Protein AF-A0A5B8XS63-F1 (afdb_monomer_lite)

pLDDT: mean 82.42, std 16.5, range [39.94, 97.81]

Radius of gyration: 24.72 Å; chains: 1; bounding box: 51×64×66 Å

Sequence (156 aa):
MTERKKSASERRAQNQASASAAYKKELEKFFSGQEVSGRLANLKDELKPEEGSAEAEWLAELEGLRKADFRGFVKDATAFVRAGKKLPNDEELLVRFLDHPSESITIKTLEHIVPILERKAWKKPAPLKNRLTTLSLAAEDPKTHALIAQIEAILG

Organism: NCBI:txid2600177

Secondary structure (DSSP, 8-state):
-------HHHHHHHHHHHHHHHHHHHHHHHHTT----SHHHHHHHHTSPPTTSHHHHHHHHHHHHHHS-HHHHHHHHHHHHHTTPPPP--HHHHHHHTT-S-HHHHHHHHHHHHHHHHHS--S-HHHHHHHHHHHHHH---HHHHHHHHHHHHHH-

Structure (mmCIF, N/CA/C/O backbone):
data_AF-A0A5B8XS63-F1
#
_entry.id   AF-A0A5B8XS63-F1
#
loop_
_atom_site.group_PDB
_atom_site.id
_atom_site.type_symbol
_atom_site.label_atom_id
_atom_site.label_alt_id
_atom_site.label_comp_id
_atom_site.label_asym_id
_atom_site.label_entity_id
_atom_site.label_seq_id
_atom_site.pdbx_PDB_ins_code
_atom_site.Cartn_x
_atom_site.Cartn_y
_atom_site.Cartn_z
_atom_site.occupancy
_atom_site.B_iso_or_equiv
_atom_site.auth_seq_id
_atom_site.auth_comp_id
_atom_site.auth_asym_id
_atom_site.auth_atom_id
_atom_site.pdbx_PDB_model_num
ATOM 1 N N . MET A 1 1 ? -31.740 49.582 47.509 1.00 39.94 1 MET A N 1
ATOM 2 C CA . MET A 1 1 ? -31.059 48.432 46.875 1.00 39.94 1 MET A CA 1
ATOM 3 C C . MET A 1 1 ? -32.088 47.685 46.043 1.00 39.94 1 MET A C 1
ATOM 5 O O . MET A 1 1 ? -32.969 47.062 46.612 1.00 39.94 1 MET A O 1
ATOM 9 N N . THR A 1 2 ? -32.065 47.842 44.721 1.00 42.44 2 THR A N 1
ATOM 10 C CA . THR A 1 2 ? -33.068 47.263 43.812 1.00 42.44 2 THR A CA 1
ATOM 11 C C . THR A 1 2 ? -32.491 45.999 43.175 1.00 42.44 2 THR A C 1
ATOM 13 O O . THR A 1 2 ? -31.641 46.082 42.290 1.00 42.44 2 THR A O 1
ATOM 16 N N . GLU A 1 3 ? -32.925 44.823 43.635 1.00 51.31 3 GLU A N 1
ATOM 17 C CA . GLU A 1 3 ? -32.597 43.543 43.001 1.00 51.31 3 GLU A CA 1
ATOM 18 C C . GLU A 1 3 ? -33.287 43.451 41.632 1.00 51.31 3 GLU A C 1
ATOM 20 O O . GLU A 1 3 ? -34.505 43.293 41.525 1.00 51.31 3 GLU A O 1
ATOM 25 N N . ARG A 1 4 ? -32.506 43.552 40.551 1.00 50.94 4 ARG A N 1
ATOM 26 C CA . ARG A 1 4 ? -32.991 43.277 39.193 1.00 50.94 4 ARG A CA 1
ATOM 27 C C . ARG A 1 4 ? -33.234 41.773 39.046 1.00 50.94 4 ARG A C 1
ATOM 29 O O . ARG A 1 4 ? -32.303 41.004 38.812 1.00 50.94 4 ARG A O 1
ATOM 36 N N . LYS A 1 5 ? -34.494 41.342 39.156 1.00 58.56 5 LYS A N 1
ATOM 37 C CA . LYS A 1 5 ? -34.915 39.985 38.778 1.00 58.56 5 LYS A CA 1
ATOM 38 C C . LYS A 1 5 ? -34.700 39.797 37.272 1.00 58.56 5 LYS A C 1
ATOM 40 O O . LYS A 1 5 ? -35.460 40.334 36.473 1.00 58.56 5 LYS A O 1
ATOM 45 N N . LYS A 1 6 ? -33.676 39.019 36.896 1.00 55.97 6 LYS A N 1
ATOM 46 C CA . LYS A 1 6 ? -33.428 38.599 35.504 1.00 55.97 6 LYS A CA 1
ATOM 47 C C . LYS A 1 6 ? -34.682 37.965 34.909 1.00 55.97 6 LYS A C 1
ATOM 49 O O . LYS A 1 6 ? -35.270 37.056 35.519 1.00 55.97 6 LYS A O 1
ATOM 54 N N .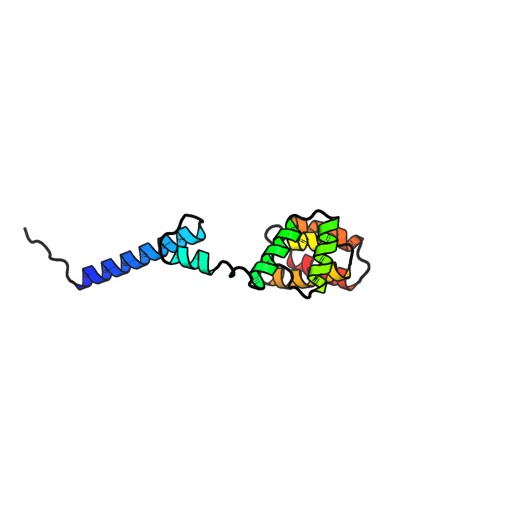 SER A 1 7 ? -35.057 38.440 33.730 1.00 62.00 7 SER A N 1
ATOM 55 C CA . SER A 1 7 ? -36.252 38.028 33.001 1.00 62.00 7 SER A CA 1
ATOM 56 C C . SER A 1 7 ? -36.149 36.571 32.523 1.00 62.00 7 SER A C 1
ATOM 58 O O . SER A 1 7 ? -35.063 35.997 32.403 1.00 62.00 7 SER A O 1
ATOM 60 N N . ALA A 1 8 ? -37.292 35.925 32.280 1.00 60.28 8 ALA A N 1
ATOM 61 C CA . ALA A 1 8 ? -37.338 34.524 31.851 1.00 60.28 8 ALA A CA 1
ATOM 62 C C . ALA A 1 8 ? -36.679 34.290 30.473 1.00 60.28 8 ALA A C 1
ATOM 64 O O . ALA A 1 8 ? -36.197 33.188 30.208 1.00 60.28 8 ALA A O 1
ATOM 65 N N . SER A 1 9 ? -36.614 35.317 29.618 1.00 55.94 9 SER A N 1
ATOM 66 C CA . SER A 1 9 ? -35.928 35.264 28.321 1.00 55.94 9 SER A CA 1
ATOM 67 C C . SER A 1 9 ? -34.405 35.237 28.476 1.00 55.94 9 SER A C 1
ATOM 69 O O . SER A 1 9 ? -33.749 34.428 27.823 1.00 55.94 9 SER A O 1
ATOM 71 N N . GLU A 1 10 ? -33.842 36.017 29.405 1.00 58.50 10 GLU A N 1
ATOM 72 C CA . GLU A 1 10 ? -32.402 36.009 29.705 1.00 58.50 10 GLU A CA 1
ATOM 73 C C . GLU A 1 10 ? -31.939 34.654 30.264 1.00 58.50 10 GLU A C 1
ATOM 75 O O . GLU A 1 10 ? -30.858 34.178 29.922 1.00 58.50 10 GLU A O 1
ATOM 80 N N . ARG A 1 11 ? -32.779 33.973 31.059 1.00 58.22 11 ARG A N 1
ATOM 81 C CA . ARG A 1 11 ? -32.476 32.619 31.566 1.00 58.22 11 ARG A CA 1
ATOM 82 C C . ARG A 1 11 ? -32.510 31.555 30.464 1.00 58.22 11 ARG A C 1
ATOM 84 O O . ARG A 1 11 ? -31.702 30.632 30.490 1.00 58.22 11 ARG A O 1
ATOM 91 N N . ARG A 1 12 ? -33.413 31.679 29.482 1.00 56.50 12 ARG A N 1
ATOM 92 C CA . ARG A 1 12 ? -33.487 30.760 28.328 1.00 56.50 12 ARG A CA 1
ATOM 93 C C . ARG A 1 12 ? -32.301 30.933 27.379 1.00 56.50 12 ARG A C 1
ATOM 95 O O . ARG A 1 12 ? -31.708 29.933 26.986 1.00 56.50 12 ARG A O 1
ATOM 102 N N . ALA A 1 13 ? -31.916 32.174 27.079 1.00 54.59 13 ALA A N 1
ATOM 103 C CA . ALA A 1 13 ? -30.746 32.467 26.252 1.00 54.59 13 ALA A CA 1
ATOM 104 C C . ALA A 1 13 ? -29.441 31.979 26.911 1.00 54.59 13 ALA A C 1
ATOM 106 O O . ALA A 1 13 ? -28.601 31.369 26.252 1.00 54.59 13 ALA A O 1
ATOM 107 N N . GLN A 1 14 ? -29.302 32.162 28.231 1.00 55.66 14 GLN A N 1
ATOM 108 C CA . GLN A 1 14 ? -28.136 31.687 28.981 1.00 55.66 14 GLN A CA 1
ATOM 109 C C . GLN A 1 14 ? -28.049 30.148 29.028 1.00 55.66 14 GLN A C 1
ATOM 111 O O . GLN A 1 14 ? -26.956 29.601 28.894 1.00 55.66 14 GLN A O 1
ATOM 116 N N . ASN A 1 15 ? -29.183 29.447 29.147 1.00 53.09 15 ASN A N 1
ATOM 117 C CA . ASN A 1 15 ? -29.225 27.979 29.122 1.00 53.09 15 ASN A CA 1
ATOM 118 C C . ASN A 1 15 ? -28.966 27.381 27.727 1.00 53.09 15 ASN A C 1
ATOM 120 O O . ASN A 1 15 ? -28.374 26.310 27.625 1.00 53.09 15 ASN A O 1
ATOM 124 N N . GLN A 1 16 ? -29.370 28.055 26.645 1.00 54.03 16 GLN A N 1
ATOM 125 C CA . GLN A 1 16 ? -29.032 27.612 25.285 1.00 54.03 16 GLN A CA 1
ATOM 126 C C . GLN A 1 16 ? -27.545 27.813 24.966 1.00 54.03 16 GLN A C 1
ATOM 128 O O . GLN A 1 16 ? -26.927 26.940 24.358 1.00 54.03 16 GLN A O 1
ATOM 133 N N . ALA A 1 17 ? -26.955 28.926 25.412 1.00 52.62 17 ALA A N 1
ATOM 134 C CA . ALA A 1 17 ? -25.532 29.202 25.222 1.00 52.62 17 ALA A CA 1
ATOM 135 C C . ALA A 1 17 ? -24.624 28.264 26.043 1.00 52.62 17 ALA A C 1
ATOM 137 O O . ALA A 1 17 ? -23.542 27.897 25.588 1.00 52.62 17 ALA A O 1
ATOM 138 N N . SER A 1 18 ? -25.051 27.840 27.238 1.00 56.69 18 SER A N 1
ATOM 139 C CA . SER A 1 18 ? -24.297 26.871 28.044 1.00 56.69 18 SER A CA 1
ATOM 140 C C . SER A 1 18 ? -24.397 25.444 27.494 1.00 56.69 18 SER A C 1
ATOM 142 O O . SER A 1 18 ? -23.393 24.733 27.484 1.00 56.69 18 SER A O 1
ATOM 144 N N . ALA A 1 19 ? -25.562 25.044 26.970 1.00 58.06 19 ALA A N 1
ATOM 145 C CA . ALA A 1 19 ? -25.754 23.739 26.336 1.00 58.06 19 ALA A CA 1
ATOM 146 C C . ALA A 1 19 ? -24.918 23.580 25.051 1.00 58.06 19 ALA A C 1
ATOM 148 O O . ALA A 1 19 ? -24.315 22.529 24.833 1.00 58.06 19 ALA A O 1
ATOM 149 N N . SER A 1 20 ? -24.813 24.629 24.227 1.00 61.34 20 SER A N 1
ATOM 150 C CA . SER A 1 20 ? -23.988 24.604 23.011 1.00 61.34 20 SER A CA 1
ATOM 151 C C . SER A 1 20 ? -22.486 24.618 23.313 1.00 61.34 20 SER A C 1
ATOM 153 O O . SER A 1 20 ? -21.718 23.913 22.658 1.00 61.34 20 SER A O 1
ATOM 155 N N . ALA A 1 21 ? -22.055 25.357 24.340 1.00 68.75 21 ALA A N 1
ATOM 156 C CA . ALA A 1 21 ? -20.664 25.360 24.787 1.00 68.75 21 ALA A CA 1
ATOM 157 C C . ALA A 1 21 ? -20.241 24.015 25.403 1.00 68.75 21 ALA A C 1
ATOM 159 O O . ALA A 1 21 ? -19.115 23.569 25.179 1.00 68.75 21 ALA A O 1
ATOM 160 N N . ALA A 1 22 ? -21.135 23.358 26.151 1.00 70.50 22 ALA A N 1
ATOM 161 C CA . ALA A 1 22 ? -20.901 22.018 26.684 1.00 70.50 22 ALA A CA 1
ATOM 162 C C . ALA A 1 22 ? -20.733 20.995 25.551 1.00 70.50 22 ALA A C 1
ATOM 164 O O . ALA A 1 22 ? -19.743 20.269 25.535 1.00 70.50 22 ALA A O 1
ATOM 165 N N . TYR A 1 23 ? -21.621 21.029 24.554 1.00 65.56 23 TYR A N 1
ATOM 166 C CA . TYR A 1 23 ? -21.550 20.146 23.390 1.00 65.56 23 TYR A CA 1
ATOM 167 C C . TYR A 1 23 ? -20.286 20.370 22.546 1.00 65.56 23 TYR A C 1
ATOM 169 O O . TYR A 1 23 ? -19.618 19.416 22.155 1.00 65.56 23 TYR A O 1
ATOM 177 N N . LYS A 1 24 ? -19.890 21.631 22.320 1.00 75.25 24 LYS A N 1
ATOM 178 C CA . LYS A 1 24 ? -18.649 21.947 21.597 1.00 75.25 24 LYS A CA 1
ATOM 179 C C . LYS A 1 24 ? -17.411 21.413 22.324 1.00 75.25 24 LYS A C 1
ATOM 181 O O . LYS A 1 24 ? -16.538 20.831 21.688 1.00 75.25 24 LYS A O 1
ATOM 186 N N . LYS A 1 25 ? -17.355 21.556 23.652 1.00 75.50 25 LYS A N 1
ATOM 187 C CA . LYS A 1 25 ? -16.271 20.983 24.464 1.00 75.50 25 LYS A CA 1
ATOM 188 C C . LYS A 1 25 ? -16.276 19.455 24.445 1.00 75.50 25 LYS A C 1
ATOM 190 O O . LYS A 1 25 ? -15.211 18.853 24.484 1.00 75.50 25 LYS A O 1
ATOM 195 N N . GLU A 1 26 ? -17.446 18.825 24.398 1.00 69.69 26 GLU A N 1
ATOM 196 C CA . GLU A 1 26 ? -17.580 17.367 24.294 1.00 69.69 26 GLU A CA 1
ATOM 197 C C . GLU A 1 26 ? -17.060 16.852 22.940 1.00 69.69 26 GLU A C 1
ATOM 199 O O . GLU A 1 26 ? -16.321 15.870 22.902 1.00 69.69 26 GLU A O 1
ATOM 204 N N . LEU A 1 27 ? -17.329 17.576 21.845 1.00 71.50 27 LEU A N 1
ATOM 205 C CA . LEU A 1 27 ? -16.756 17.299 20.523 1.00 71.50 27 LEU A CA 1
ATOM 206 C C . LEU A 1 27 ? -15.237 17.500 20.491 1.00 71.50 27 LEU A C 1
ATOM 208 O O . LEU A 1 27 ? -14.516 16.638 19.996 1.00 71.50 27 LEU A O 1
ATOM 212 N N . GLU A 1 28 ? -14.730 18.605 21.044 1.00 74.31 28 GLU A N 1
ATOM 213 C CA . GLU A 1 28 ? -13.283 18.849 21.127 1.00 74.31 28 GLU A CA 1
ATOM 214 C C . GLU A 1 28 ? -12.576 17.739 21.922 1.00 74.31 28 GLU A C 1
ATOM 216 O O . GLU A 1 28 ? -11.524 17.255 21.502 1.00 74.31 28 GLU A O 1
ATOM 221 N N . LYS A 1 29 ? -13.179 17.256 23.016 1.00 73.75 29 LYS A N 1
ATOM 222 C CA . LYS A 1 29 ? -12.678 16.099 23.781 1.00 73.75 29 LYS A CA 1
ATOM 223 C C . LYS A 1 29 ? -12.707 14.801 22.974 1.00 73.75 29 LYS A C 1
ATOM 225 O O . LYS A 1 29 ? -11.737 14.048 23.000 1.00 73.75 29 LYS A O 1
ATOM 230 N N . PHE A 1 30 ? -13.777 14.569 22.216 1.00 71.19 30 PHE A N 1
ATOM 231 C CA . PHE A 1 30 ? -13.913 13.395 21.354 1.00 71.19 30 PHE A CA 1
ATOM 232 C C . PHE A 1 30 ? -12.834 13.328 20.270 1.00 71.19 30 PHE A C 1
ATOM 234 O O . PHE A 1 30 ? -12.201 12.284 20.105 1.00 71.19 30 PHE A O 1
ATOM 241 N N . PHE A 1 31 ? -12.558 14.439 19.584 1.00 74.19 31 PHE A N 1
ATOM 242 C CA . PHE A 1 31 ? -11.533 14.488 18.534 1.00 74.19 31 PHE A CA 1
ATOM 243 C C . PHE A 1 31 ? -10.094 14.565 19.065 1.00 74.19 31 PHE A C 1
ATOM 245 O O . PHE A 1 31 ? -9.168 14.183 18.354 1.00 74.19 31 PHE A O 1
ATOM 252 N N . SER A 1 32 ? -9.889 15.016 20.306 1.00 71.50 32 SER A N 1
ATOM 253 C CA . SER A 1 32 ? -8.569 15.058 20.959 1.00 71.50 32 SER A CA 1
ATOM 254 C C . SER A 1 32 ? -8.185 13.760 21.679 1.00 71.50 32 SER A C 1
ATOM 256 O O . SER A 1 32 ? -7.089 13.669 22.229 1.00 71.50 32 SER A O 1
ATOM 258 N N . GLY A 1 33 ? -9.056 12.745 21.672 1.00 59.06 33 GLY A N 1
ATOM 259 C CA . GLY A 1 33 ? -8.777 11.442 22.280 1.00 59.06 33 GLY A CA 1
ATOM 260 C C . GLY A 1 33 ? -8.921 11.404 23.805 1.00 59.06 33 GLY A C 1
ATOM 261 O O . GLY A 1 33 ? -8.550 10.403 24.413 1.00 59.06 33 GLY A O 1
ATOM 262 N N . GLN A 1 34 ? -9.471 12.454 24.424 1.00 65.50 34 GLN A N 1
ATOM 263 C CA . GLN A 1 34 ? -9.805 12.451 25.849 1.00 65.50 34 GLN A CA 1
ATOM 264 C C . GLN A 1 34 ? -11.066 11.618 26.123 1.00 65.50 34 GLN A C 1
ATOM 266 O O . GLN A 1 34 ? -11.895 11.396 25.239 1.00 65.50 34 GLN A O 1
ATOM 271 N N . GLU A 1 35 ? -11.208 11.141 27.361 1.00 57.81 35 GLU A N 1
ATOM 272 C CA . GLU A 1 35 ? -12.371 10.373 27.803 1.00 57.81 35 GLU A CA 1
ATOM 273 C C . GLU A 1 35 ? -13.637 11.241 27.714 1.00 57.81 35 GLU A C 1
ATOM 275 O O . GLU A 1 35 ? -13.717 12.333 28.289 1.00 57.81 35 GLU A O 1
ATOM 280 N N . VAL A 1 36 ? -14.607 10.780 26.924 1.00 60.44 36 VAL A N 1
ATOM 281 C CA . VAL A 1 36 ? -15.860 11.491 26.655 1.00 60.44 36 VAL A CA 1
ATOM 282 C C . VAL A 1 36 ? -16.956 10.774 27.420 1.00 60.44 36 VAL A C 1
ATOM 284 O O . VAL A 1 36 ? -17.112 9.569 27.261 1.00 60.44 36 VAL A O 1
ATOM 287 N N . SER A 1 37 ? -17.699 11.491 28.259 1.00 56.59 37 SER A N 1
ATOM 288 C CA . SER A 1 37 ? -18.841 10.946 28.991 1.00 56.59 37 SER A CA 1
ATOM 289 C C . SER A 1 37 ? -20.149 11.326 28.299 1.00 56.59 37 SER A C 1
ATOM 291 O O . SER A 1 37 ? -20.277 12.431 27.783 1.00 56.59 37 SER A O 1
ATOM 293 N N . GLY A 1 38 ? -21.136 10.427 28.305 1.00 62.88 38 GLY A N 1
ATOM 294 C CA . GLY A 1 38 ? -22.472 10.698 27.762 1.00 62.88 38 GLY A CA 1
ATOM 295 C C . GLY A 1 38 ? -22.691 10.168 26.341 1.00 62.88 38 GLY A C 1
ATOM 296 O O . GLY A 1 38 ? -22.188 9.108 25.977 1.00 62.88 38 GLY A O 1
ATOM 297 N N . ARG A 1 39 ? -23.490 10.884 25.536 1.00 55.75 39 ARG A N 1
ATOM 298 C CA . ARG A 1 39 ? -23.956 10.416 24.212 1.00 55.75 39 ARG A CA 1
ATOM 299 C C . ARG A 1 39 ? -22.816 10.132 23.229 1.00 55.75 39 ARG A C 1
ATOM 301 O O . ARG A 1 39 ? -22.950 9.227 22.413 1.00 55.75 39 ARG A O 1
ATOM 308 N N . LEU A 1 40 ? -21.708 10.871 23.305 1.00 59.38 40 LEU A N 1
ATOM 309 C CA . LEU A 1 40 ? -20.549 10.643 22.437 1.00 59.38 40 LEU A CA 1
ATOM 310 C C . LEU A 1 40 ? -19.720 9.406 22.812 1.00 59.38 40 LEU A C 1
ATOM 312 O O . LEU A 1 40 ? -19.045 8.861 21.943 1.00 59.38 40 LEU A O 1
ATOM 316 N N . ALA A 1 41 ? -19.790 8.937 24.062 1.00 62.62 41 ALA A N 1
ATOM 317 C CA . ALA A 1 41 ? -19.178 7.668 24.459 1.00 62.62 41 ALA A CA 1
ATOM 318 C C . ALA A 1 41 ? -19.901 6.498 23.774 1.00 62.62 41 ALA A C 1
ATOM 320 O O . ALA A 1 41 ? -19.264 5.674 23.126 1.00 62.62 41 ALA A O 1
ATOM 321 N N . ASN A 1 42 ? -21.239 6.524 23.810 1.00 58.75 42 ASN A N 1
ATOM 322 C CA . ASN A 1 42 ? -22.089 5.522 23.163 1.00 58.75 42 ASN A CA 1
ATOM 323 C C . ASN A 1 42 ? -21.899 5.502 21.640 1.00 58.75 42 ASN A C 1
ATOM 325 O O . ASN A 1 42 ? -21.794 4.431 21.062 1.00 58.75 42 ASN A O 1
ATOM 329 N N . LEU A 1 43 ? -21.752 6.668 20.999 1.00 59.28 43 LEU A N 1
ATOM 330 C CA . LEU A 1 43 ? -21.417 6.752 19.569 1.00 59.28 43 LEU A CA 1
ATOM 331 C C . LEU A 1 43 ? -20.077 6.086 19.239 1.00 59.28 43 LEU A C 1
ATOM 333 O O . LEU A 1 43 ? -19.914 5.540 18.156 1.00 59.28 43 LEU A O 1
ATOM 337 N N . LYS A 1 44 ? -19.102 6.139 20.151 1.00 59.28 44 LYS A N 1
ATOM 338 C CA . LYS A 1 44 ? -17.785 5.513 19.971 1.00 59.28 44 LYS A CA 1
ATOM 339 C C . LYS A 1 44 ? -17.867 3.988 20.015 1.00 59.28 44 LYS A C 1
ATOM 341 O O . LYS A 1 44 ? -17.089 3.328 19.332 1.00 59.28 44 LYS A O 1
ATOM 346 N N . ASP A 1 45 ? -18.788 3.457 20.811 1.00 56.53 45 ASP A N 1
ATOM 347 C CA . ASP A 1 45 ? -19.075 2.026 20.864 1.00 56.53 45 ASP A CA 1
ATOM 348 C C . ASP A 1 45 ? -19.983 1.577 19.707 1.00 56.53 45 ASP A C 1
ATOM 350 O O . ASP A 1 45 ? -19.733 0.517 19.150 1.00 56.53 45 ASP A O 1
ATOM 354 N N . GLU A 1 46 ? -20.926 2.407 19.249 1.00 54.75 46 GLU A N 1
ATOM 355 C CA . GLU A 1 46 ? -21.734 2.167 18.035 1.00 54.75 46 GLU A CA 1
ATOM 356 C C . GLU A 1 46 ? -20.932 2.301 16.724 1.00 54.75 46 GLU A C 1
ATOM 358 O O . GLU A 1 46 ? -21.305 1.731 15.703 1.00 54.75 46 GLU A O 1
ATOM 363 N N . LEU A 1 47 ? -19.827 3.056 16.729 1.00 55.53 47 LEU A N 1
ATOM 364 C CA . LEU A 1 47 ? -18.904 3.184 15.593 1.00 55.53 47 LEU A CA 1
ATOM 365 C C . LEU A 1 47 ? -17.936 2.002 15.469 1.00 55.53 47 LEU A C 1
ATOM 367 O O . LEU A 1 47 ? -17.247 1.893 14.452 1.00 55.53 47 LEU A O 1
ATOM 371 N N . LYS A 1 48 ? -17.834 1.139 16.487 1.00 57.66 48 LYS A N 1
ATOM 372 C CA . LYS A 1 48 ? -17.122 -0.128 16.328 1.00 57.66 48 LYS A CA 1
ATOM 373 C C . LYS A 1 48 ? -18.038 -1.052 15.526 1.00 57.66 48 LYS A C 1
ATOM 375 O O . LYS A 1 48 ? -19.190 -1.221 15.919 1.00 57.66 48 LYS A O 1
ATOM 380 N N . PRO A 1 49 ? -17.564 -1.636 14.415 1.00 58.75 49 PRO A N 1
ATOM 381 C CA . PRO A 1 49 ? -18.384 -2.567 13.659 1.00 58.75 49 PRO A CA 1
ATOM 382 C C . PRO A 1 49 ? -18.812 -3.714 14.574 1.00 58.75 49 PRO A C 1
ATOM 384 O O . PRO A 1 49 ? -17.997 -4.220 15.350 1.00 58.75 49 PRO A O 1
ATOM 387 N N . GLU A 1 50 ? -20.090 -4.096 14.499 1.00 65.50 50 GLU A N 1
ATOM 388 C CA . GLU A 1 50 ? -20.629 -5.193 15.301 1.00 65.50 50 GLU A CA 1
ATOM 389 C C . GLU A 1 50 ? -19.769 -6.449 15.118 1.00 65.50 50 GLU A C 1
ATOM 391 O O . GLU A 1 50 ? -19.320 -6.767 14.007 1.00 65.50 50 GLU A O 1
ATOM 396 N N . GLU A 1 51 ? -19.505 -7.144 16.223 1.00 56.75 51 GLU A N 1
ATOM 397 C CA . GLU A 1 51 ? -18.677 -8.346 16.248 1.00 56.75 51 GLU A CA 1
ATOM 398 C C . GLU A 1 51 ? -19.318 -9.419 15.345 1.00 56.75 51 GLU A C 1
ATOM 400 O O . GLU A 1 51 ? -20.477 -9.786 15.530 1.00 56.75 51 GLU A O 1
ATOM 405 N N . GLY A 1 52 ? -18.590 -9.877 14.319 1.00 59.75 52 GLY A N 1
ATOM 406 C CA . GLY A 1 52 ? -19.112 -10.797 13.294 1.00 59.75 52 GLY A CA 1
ATOM 407 C 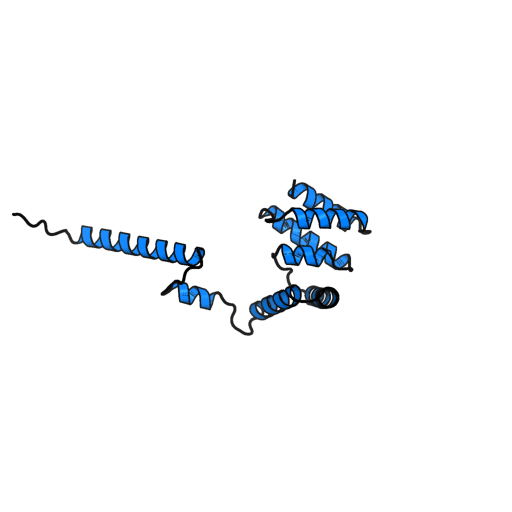C . GLY A 1 52 ? -19.713 -10.130 12.047 1.00 59.75 52 GLY A C 1
ATOM 408 O O . GLY A 1 52 ? -20.202 -10.822 11.156 1.00 59.75 52 GLY A O 1
ATOM 409 N N . SER A 1 53 ? -19.667 -8.800 11.938 1.00 78.06 53 SER A N 1
ATOM 410 C CA . SER A 1 53 ? -19.962 -8.111 10.678 1.00 78.06 53 SER A CA 1
ATOM 411 C C . SER A 1 53 ? -18.829 -8.289 9.656 1.00 78.06 53 SER A C 1
ATOM 413 O O . SER A 1 53 ? -17.654 -8.403 10.010 1.00 78.06 53 SER A O 1
ATOM 415 N N . ALA A 1 54 ? -19.165 -8.226 8.363 1.00 79.38 54 ALA A N 1
ATOM 416 C CA . ALA A 1 54 ? -18.179 -8.294 7.278 1.00 79.38 54 ALA A CA 1
ATOM 417 C C . ALA A 1 54 ? -17.100 -7.193 7.377 1.00 79.38 54 ALA A C 1
ATOM 419 O O . ALA A 1 54 ? -15.974 -7.371 6.912 1.00 79.38 54 ALA A O 1
ATOM 420 N N . GLU A 1 55 ? -17.430 -6.054 7.993 1.00 81.94 55 GLU A N 1
ATOM 421 C CA . GLU A 1 55 ? -16.483 -4.968 8.247 1.00 81.94 55 GLU A CA 1
ATOM 422 C C . GLU A 1 55 ? -15.515 -5.302 9.391 1.00 81.94 55 GLU A C 1
ATOM 424 O O . GLU A 1 55 ? -14.314 -5.065 9.256 1.00 81.94 55 GLU A O 1
ATOM 429 N N . ALA A 1 56 ? -15.996 -5.916 10.478 1.00 82.00 56 ALA A N 1
ATOM 430 C CA . ALA A 1 56 ? -15.139 -6.387 11.565 1.00 82.00 56 ALA A CA 1
ATOM 431 C C . ALA A 1 56 ? -14.158 -7.473 11.086 1.00 82.00 56 ALA A C 1
ATOM 433 O O . ALA A 1 56 ? -12.970 -7.418 11.410 1.00 82.00 56 ALA A O 1
ATOM 434 N N . GLU A 1 57 ? -14.621 -8.410 10.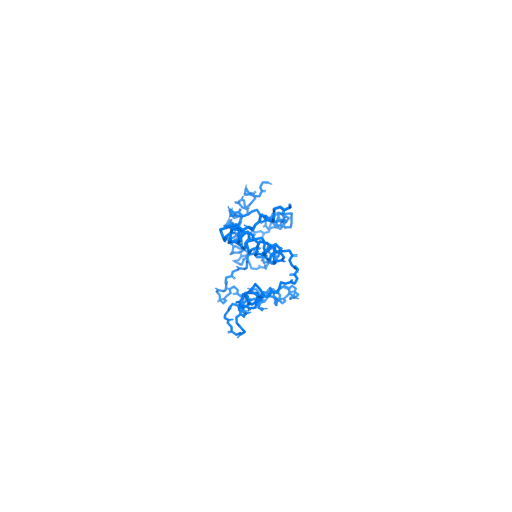253 1.00 84.88 57 GLU A N 1
ATOM 435 C CA . GLU A 1 57 ? -13.764 -9.430 9.633 1.00 84.88 57 GLU A CA 1
ATOM 436 C C . GLU A 1 57 ? -12.710 -8.808 8.707 1.00 84.88 57 GLU A C 1
ATOM 438 O O . GLU A 1 57 ? -11.532 -9.164 8.765 1.00 84.88 57 GLU A O 1
ATOM 443 N N . TRP A 1 58 ? -13.106 -7.831 7.885 1.00 88.81 58 TRP A N 1
ATOM 444 C CA . TRP A 1 58 ? -12.177 -7.105 7.019 1.00 88.81 58 TRP A CA 1
ATOM 445 C C . TRP A 1 58 ? -11.100 -6.374 7.830 1.00 88.81 58 TRP A C 1
ATOM 447 O O . TRP A 1 58 ? -9.917 -6.479 7.508 1.00 88.81 58 TRP A O 1
ATOM 457 N N . LEU A 1 59 ? -11.474 -5.690 8.916 1.00 87.69 59 LEU A N 1
ATOM 458 C CA . LEU A 1 59 ? -10.515 -5.022 9.801 1.00 87.69 59 LEU A CA 1
ATOM 459 C C . LEU A 1 59 ? -9.568 -6.009 10.494 1.00 87.69 59 LEU A C 1
ATOM 461 O O . LEU A 1 59 ? -8.372 -5.727 10.594 1.00 87.69 59 LEU A O 1
ATOM 465 N N . ALA A 1 60 ? -10.077 -7.157 10.946 1.00 88.44 60 ALA A N 1
ATOM 466 C CA . ALA A 1 60 ? -9.261 -8.198 11.564 1.00 88.44 60 ALA A CA 1
ATOM 467 C C . ALA A 1 60 ? -8.222 -8.763 10.581 1.00 88.44 60 ALA A C 1
ATOM 469 O O . ALA A 1 60 ? -7.059 -8.947 10.942 1.00 88.44 60 ALA A O 1
ATOM 470 N N . GLU A 1 61 ? -8.603 -8.967 9.320 1.00 88.81 61 GLU A N 1
ATOM 471 C CA . GLU A 1 61 ? -7.675 -9.404 8.276 1.00 88.81 61 GLU A CA 1
ATOM 472 C C . GLU A 1 61 ? -6.626 -8.353 7.930 1.00 88.81 61 GLU A C 1
ATOM 474 O O . GLU A 1 61 ? -5.452 -8.692 7.777 1.00 88.81 61 GLU A O 1
ATOM 479 N N . LEU A 1 62 ? -7.008 -7.074 7.850 1.00 92.75 62 LEU A N 1
ATOM 480 C CA . LEU A 1 62 ? -6.037 -5.996 7.660 1.00 92.75 62 LEU A CA 1
ATOM 481 C C . LEU A 1 62 ? -5.017 -5.953 8.797 1.00 92.75 62 LEU A C 1
ATOM 483 O O . LEU A 1 62 ? -3.828 -5.744 8.560 1.00 92.75 62 LEU A O 1
ATOM 487 N N . GLU A 1 63 ? -5.466 -6.170 10.030 1.00 91.81 63 GLU A N 1
ATOM 488 C CA . GLU A 1 63 ? -4.579 -6.236 11.184 1.00 91.81 63 GLU A CA 1
ATOM 489 C C . GLU A 1 63 ? -3.655 -7.462 11.136 1.00 91.81 63 GLU A C 1
ATOM 491 O O . GLU A 1 63 ? -2.474 -7.363 11.482 1.00 91.81 63 GLU A O 1
ATOM 496 N N . GLY A 1 64 ? -4.157 -8.594 10.634 1.00 91.44 64 GLY A N 1
ATOM 497 C CA . GLY A 1 64 ? -3.347 -9.766 10.307 1.00 91.44 64 GLY A CA 1
ATOM 498 C C . GLY A 1 64 ? -2.252 -9.441 9.289 1.00 91.44 64 GLY A C 1
ATOM 499 O O . GLY A 1 64 ? -1.076 -9.699 9.546 1.00 91.44 64 GLY A O 1
ATOM 500 N N . LEU A 1 65 ? -2.609 -8.776 8.185 1.00 93.56 65 LEU A N 1
ATOM 501 C CA . LEU A 1 65 ? -1.660 -8.351 7.149 1.00 93.56 65 LEU A CA 1
ATOM 502 C C . LEU A 1 65 ? -0.578 -7.410 7.695 1.00 93.56 65 LEU A C 1
ATOM 504 O O . LEU A 1 65 ? 0.586 -7.521 7.308 1.00 93.56 65 LEU A O 1
ATOM 508 N N . ARG A 1 66 ? -0.921 -6.500 8.615 1.00 92.62 66 ARG A N 1
ATOM 509 C CA . ARG A 1 66 ? 0.070 -5.610 9.245 1.00 92.62 66 ARG A CA 1
ATOM 510 C C . ARG A 1 66 ? 1.114 -6.385 10.047 1.00 92.62 66 ARG A C 1
ATOM 512 O O . ARG A 1 66 ? 2.301 -6.062 9.974 1.00 92.62 66 ARG A O 1
ATOM 519 N N . LYS A 1 67 ? 0.677 -7.392 10.804 1.00 93.38 67 LYS A N 1
ATOM 520 C CA . LYS A 1 67 ? 1.522 -8.164 11.729 1.00 93.38 67 LYS A CA 1
ATOM 521 C C . LYS A 1 67 ? 2.275 -9.314 11.072 1.00 93.38 67 LYS A C 1
ATOM 523 O O . LYS A 1 67 ? 3.248 -9.789 11.654 1.00 93.38 67 LYS A O 1
ATOM 528 N N . ALA A 1 68 ? 1.830 -9.769 9.904 1.00 93.19 68 ALA A N 1
ATOM 529 C CA . ALA A 1 68 ? 2.464 -10.864 9.186 1.00 93.19 68 ALA A CA 1
ATOM 530 C C . ALA A 1 68 ? 3.945 -10.564 8.896 1.00 93.19 68 ALA A C 1
ATOM 532 O O . ALA A 1 68 ? 4.349 -9.407 8.769 1.00 93.19 68 ALA A O 1
ATOM 533 N N . ASP A 1 69 ? 4.768 -11.601 8.758 1.00 94.31 69 ASP A N 1
ATOM 534 C CA . ASP A 1 69 ? 6.106 -11.484 8.179 1.00 94.31 69 ASP A CA 1
ATOM 535 C C . ASP A 1 69 ? 6.007 -11.337 6.646 1.00 94.31 69 ASP A C 1
ATOM 537 O O . ASP A 1 69 ? 4.914 -11.297 6.085 1.00 94.31 69 ASP A O 1
ATOM 541 N N . PHE A 1 70 ? 7.124 -11.210 5.924 1.00 91.62 70 PHE A N 1
ATOM 542 C CA . PHE A 1 70 ? 7.058 -11.012 4.468 1.00 91.62 70 PHE A CA 1
ATOM 543 C C . PHE A 1 70 ? 6.375 -12.184 3.743 1.00 91.62 70 PHE A C 1
ATOM 545 O O . PHE A 1 70 ? 5.511 -11.968 2.895 1.00 91.62 70 PHE A O 1
ATOM 552 N N . ARG A 1 71 ? 6.722 -13.430 4.093 1.00 93.25 71 ARG A N 1
ATOM 553 C CA . ARG A 1 71 ? 6.146 -14.620 3.446 1.00 93.25 71 ARG A CA 1
ATOM 554 C C . ARG A 1 71 ? 4.661 -14.775 3.765 1.00 93.25 71 ARG A C 1
ATOM 556 O O . ARG A 1 71 ? 3.884 -15.051 2.851 1.00 93.25 71 ARG A O 1
ATOM 563 N N . GLY A 1 72 ? 4.276 -14.578 5.025 1.00 94.44 72 GLY A N 1
ATOM 564 C CA . GLY A 1 72 ? 2.881 -14.559 5.452 1.00 94.44 72 GLY A CA 1
ATOM 565 C C . GLY A 1 72 ? 2.106 -13.456 4.745 1.00 94.44 72 GLY A C 1
ATOM 566 O O . GLY A 1 72 ? 1.078 -13.731 4.137 1.00 94.44 72 GLY A O 1
ATOM 567 N N . PHE A 1 73 ? 2.668 -12.246 4.686 1.00 95.88 73 PHE A N 1
ATOM 568 C CA . PHE A 1 73 ? 2.052 -11.119 3.995 1.00 95.88 73 PHE A CA 1
ATOM 569 C C . PHE A 1 73 ? 1.779 -11.426 2.524 1.00 95.88 73 PHE A C 1
ATOM 571 O O . PHE A 1 73 ? 0.666 -11.208 2.074 1.00 95.88 73 PHE A O 1
ATOM 578 N N . VAL A 1 74 ? 2.743 -11.966 1.772 1.00 95.69 74 VAL A N 1
ATOM 579 C CA . VAL A 1 74 ? 2.538 -12.316 0.352 1.00 95.69 74 VAL A CA 1
ATOM 580 C C . VAL A 1 74 ? 1.385 -13.310 0.182 1.00 95.69 74 VAL A C 1
ATOM 582 O O . VAL A 1 74 ? 0.511 -13.123 -0.669 1.00 95.69 74 VAL A O 1
ATOM 585 N N . LYS A 1 75 ? 1.355 -14.361 1.009 1.00 95.81 75 LYS A N 1
ATOM 586 C CA . LYS A 1 75 ? 0.299 -15.379 0.972 1.00 95.81 75 LYS A CA 1
ATOM 587 C C . LYS A 1 75 ? -1.069 -14.770 1.287 1.00 95.81 75 LYS A C 1
ATOM 589 O O . LYS A 1 75 ? -2.022 -14.973 0.531 1.00 95.81 75 LYS A O 1
ATOM 594 N N . ASP A 1 76 ? -1.150 -14.017 2.373 1.00 94.81 76 ASP A N 1
ATOM 595 C CA . ASP A 1 76 ? -2.401 -13.473 2.886 1.00 94.81 76 ASP A CA 1
ATOM 596 C C . ASP A 1 76 ? -2.905 -12.326 2.000 1.00 94.81 76 ASP A C 1
ATOM 598 O O . ASP A 1 76 ? -4.091 -12.268 1.691 1.00 94.81 76 ASP A O 1
ATOM 602 N N . ALA A 1 77 ? -2.015 -11.477 1.479 1.00 95.19 77 ALA A N 1
ATOM 603 C CA . ALA A 1 77 ? -2.333 -10.424 0.513 1.00 95.19 77 ALA A CA 1
ATOM 604 C C . ALA A 1 77 ? -2.872 -11.011 -0.798 1.00 95.19 77 ALA A C 1
ATOM 606 O O . ALA A 1 77 ? -3.856 -10.512 -1.349 1.00 95.19 77 ALA A O 1
ATOM 607 N N . THR A 1 78 ? -2.276 -12.107 -1.279 1.00 95.38 78 THR A N 1
ATOM 608 C CA . THR A 1 78 ? -2.785 -12.832 -2.450 1.00 95.38 78 THR A CA 1
ATOM 609 C C . THR A 1 78 ? -4.196 -13.36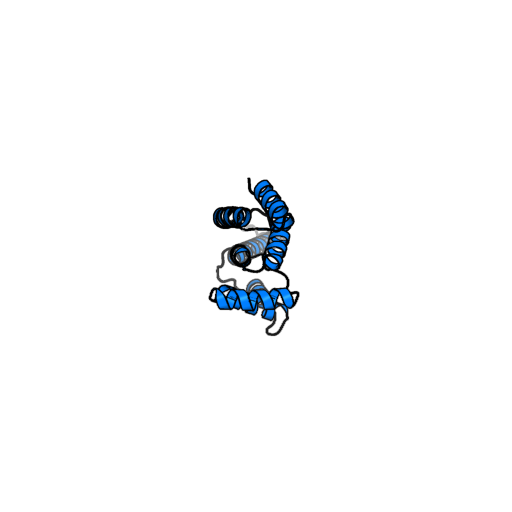1 -2.194 1.00 95.38 78 THR A C 1
ATOM 611 O O . THR A 1 78 ? -5.080 -13.181 -3.034 1.00 95.38 78 THR A O 1
ATOM 614 N N . ALA A 1 79 ? -4.431 -13.992 -1.039 1.00 94.12 79 ALA A N 1
ATOM 615 C CA . ALA A 1 79 ? -5.751 -14.499 -0.668 1.00 94.12 79 ALA A CA 1
ATOM 616 C C . ALA A 1 79 ? -6.783 -13.366 -0.539 1.00 94.12 79 ALA A C 1
ATOM 618 O O . ALA A 1 79 ? -7.880 -13.471 -1.085 1.00 94.12 79 ALA A O 1
ATOM 619 N N . PHE A 1 80 ? -6.399 -12.261 0.098 1.00 93.38 80 PHE A N 1
ATOM 620 C CA . PHE A 1 80 ? -7.220 -11.072 0.300 1.00 93.38 80 PHE A CA 1
ATOM 621 C C . PHE A 1 80 ? -7.679 -10.460 -1.031 1.00 93.38 80 PHE A C 1
ATOM 623 O O . PHE A 1 80 ? -8.874 -10.259 -1.256 1.00 93.38 80 PHE A O 1
ATOM 630 N N . VAL A 1 81 ? -6.746 -10.235 -1.962 1.00 93.38 81 VAL A N 1
ATOM 631 C CA . VAL A 1 81 ? -7.055 -9.682 -3.292 1.00 93.38 81 VAL A CA 1
ATOM 632 C C . VAL A 1 81 ? -7.866 -10.673 -4.132 1.00 93.38 81 VAL A C 1
ATOM 634 O O . VAL A 1 81 ? -8.773 -10.265 -4.860 1.00 93.38 81 VAL A O 1
ATOM 637 N N . ARG A 1 82 ? -7.582 -11.979 -4.035 1.00 92.75 82 ARG A N 1
ATOM 638 C CA . ARG A 1 82 ? -8.334 -13.027 -4.746 1.00 92.75 82 ARG A CA 1
ATOM 639 C C . ARG A 1 82 ? -9.770 -13.157 -4.243 1.00 92.75 82 ARG A C 1
ATOM 641 O O . ARG A 1 82 ? -10.657 -13.430 -5.045 1.00 92.75 82 ARG A O 1
ATOM 648 N N . ALA A 1 83 ? -10.001 -12.926 -2.955 1.00 91.31 83 ALA A N 1
ATOM 649 C CA . ALA A 1 83 ? -11.333 -12.885 -2.361 1.00 91.31 83 ALA A CA 1
ATOM 650 C C . ALA A 1 83 ? -12.155 -11.654 -2.798 1.00 91.31 83 ALA A C 1
ATOM 652 O O . ALA A 1 83 ? -13.288 -11.490 -2.355 1.00 91.31 83 ALA A O 1
ATOM 653 N N . GLY A 1 84 ? -11.606 -10.781 -3.655 1.00 89.38 84 GLY A N 1
ATOM 654 C CA . GLY A 1 84 ? -12.294 -9.584 -4.140 1.00 89.38 84 GLY A CA 1
ATOM 655 C C . GLY A 1 84 ? -12.440 -8.503 -3.072 1.00 89.38 84 GLY A C 1
ATOM 656 O O . GLY A 1 84 ? -13.275 -7.611 -3.212 1.00 89.38 84 GLY A O 1
ATOM 657 N N . LYS A 1 85 ? -11.648 -8.576 -1.994 1.00 88.81 85 LYS A N 1
ATOM 658 C CA . LYS A 1 85 ? -11.716 -7.607 -0.903 1.00 88.81 85 LYS A CA 1
ATOM 659 C C . LYS A 1 85 ? -11.161 -6.267 -1.351 1.00 88.81 85 LYS A C 1
ATOM 661 O O . LYS A 1 85 ? -10.187 -6.179 -2.100 1.00 88.81 85 LYS A O 1
ATOM 666 N N . LYS A 1 86 ? -11.800 -5.204 -0.869 1.00 90.75 86 LYS A N 1
ATOM 667 C CA . LYS A 1 86 ? -11.382 -3.837 -1.159 1.00 90.75 86 LYS A CA 1
ATOM 668 C C . LYS A 1 86 ? -10.034 -3.559 -0.498 1.00 90.75 86 LYS A C 1
ATOM 670 O O . LYS A 1 86 ? -9.860 -3.845 0.689 1.00 90.75 86 LYS A O 1
ATOM 675 N N . LEU A 1 87 ? -9.112 -2.966 -1.258 1.00 94.00 87 LEU A N 1
ATOM 676 C CA . LEU A 1 87 ? -7.832 -2.515 -0.727 1.00 94.00 87 LEU A CA 1
ATOM 677 C C . LEU A 1 87 ? -8.035 -1.418 0.336 1.00 94.00 87 LEU A C 1
ATOM 679 O O . LEU A 1 87 ? -8.926 -0.569 0.200 1.00 94.00 87 LEU A O 1
ATOM 683 N N . PRO A 1 88 ? -7.226 -1.427 1.406 1.00 93.31 88 PRO A N 1
ATOM 684 C CA . PRO A 1 88 ? -7.305 -0.426 2.460 1.00 93.31 88 PRO A CA 1
ATOM 685 C C . PRO A 1 88 ? -6.869 0.950 1.944 1.00 93.31 88 PRO A C 1
ATOM 687 O O . PRO A 1 88 ? -6.097 1.061 1.001 1.00 93.31 88 PRO A O 1
ATOM 690 N N . ASN A 1 89 ? -7.318 2.021 2.599 1.00 92.38 89 ASN A N 1
ATOM 691 C CA . ASN A 1 89 ? -6.820 3.385 2.343 1.00 92.38 89 ASN A CA 1
ATOM 692 C C . ASN A 1 89 ? -5.630 3.759 3.252 1.00 92.38 89 ASN A C 1
ATOM 694 O O . ASN A 1 89 ? -5.297 4.941 3.393 1.00 92.38 89 ASN A O 1
ATOM 698 N N . ASP A 1 90 ? -5.062 2.756 3.923 1.00 93.12 90 ASP A N 1
ATOM 699 C CA . ASP A 1 90 ? -3.921 2.856 4.826 1.00 93.12 90 ASP A CA 1
ATOM 700 C C . ASP A 1 90 ? -2.631 2.960 4.004 1.00 93.12 90 ASP A C 1
ATOM 702 O O . ASP A 1 90 ? -2.292 2.051 3.249 1.00 93.12 90 ASP A O 1
ATOM 706 N N . GLU A 1 91 ? -1.934 4.086 4.135 1.00 94.06 91 GLU A N 1
ATOM 707 C CA . GLU A 1 91 ? -0.750 4.406 3.332 1.00 94.06 91 GLU A CA 1
ATOM 708 C C . GLU A 1 91 ? 0.402 3.419 3.559 1.00 94.06 91 GLU A C 1
ATOM 710 O O . GLU A 1 91 ? 1.070 3.031 2.603 1.00 94.06 91 GLU A O 1
ATOM 715 N N . GLU A 1 92 ? 0.632 2.990 4.802 1.00 93.25 92 GLU A N 1
ATOM 716 C CA . GLU A 1 92 ? 1.746 2.095 5.137 1.00 93.25 92 GLU A CA 1
ATOM 717 C C . GLU A 1 92 ? 1.476 0.687 4.606 1.00 93.25 92 GLU A C 1
ATOM 719 O O . GLU A 1 92 ? 2.360 0.049 4.029 1.00 93.25 92 GLU A O 1
ATOM 724 N N . LEU A 1 93 ? 0.228 0.229 4.724 1.00 94.94 93 LEU A N 1
ATOM 725 C CA . LEU A 1 93 ? -0.170 -1.068 4.196 1.00 94.94 93 LEU A CA 1
ATOM 726 C C . LEU A 1 93 ? -0.146 -1.082 2.661 1.00 94.94 93 LEU A C 1
ATOM 728 O O . LEU A 1 93 ? 0.336 -2.048 2.077 1.00 94.94 93 LEU A O 1
ATOM 732 N N . LEU A 1 94 ? -0.587 -0.004 2.003 1.00 96.56 94 LEU A N 1
ATOM 733 C CA . LEU A 1 94 ? -0.511 0.127 0.543 1.00 96.56 94 LEU A CA 1
ATOM 734 C C . LEU A 1 94 ? 0.930 0.121 0.028 1.00 96.56 94 LEU A C 1
ATOM 736 O O . LEU A 1 94 ? 1.214 -0.574 -0.943 1.00 96.56 94 LEU A O 1
ATOM 740 N N . VAL A 1 95 ? 1.856 0.823 0.691 1.00 95.88 95 VAL A N 1
ATOM 741 C CA . VAL A 1 95 ? 3.287 0.750 0.340 1.00 95.88 95 VAL A CA 1
ATOM 742 C C . VAL A 1 95 ? 3.798 -0.685 0.464 1.00 95.88 95 VAL A C 1
ATOM 744 O O . VAL A 1 95 ? 4.516 -1.153 -0.412 1.00 95.88 95 VAL A O 1
ATOM 747 N N . ARG A 1 96 ? 3.366 -1.423 1.488 1.00 95.62 96 ARG A N 1
ATOM 748 C CA . ARG A 1 96 ? 3.736 -2.832 1.657 1.00 95.62 96 ARG A CA 1
ATOM 749 C C . ARG A 1 96 ? 3.147 -3.744 0.574 1.00 95.62 96 ARG A C 1
ATOM 751 O O . ARG A 1 96 ? 3.801 -4.692 0.150 1.00 95.62 96 ARG A O 1
ATOM 758 N N . PHE A 1 97 ? 1.943 -3.459 0.075 1.00 96.56 97 PHE A N 1
ATOM 759 C CA . PHE A 1 97 ? 1.373 -4.166 -1.081 1.00 96.56 97 PHE A CA 1
ATOM 760 C C . PHE A 1 97 ? 2.213 -3.981 -2.360 1.00 96.56 97 PHE A C 1
ATOM 762 O O . PHE A 1 97 ? 2.247 -4.884 -3.191 1.00 96.56 97 PHE A O 1
ATOM 769 N N . LEU A 1 98 ? 2.942 -2.869 -2.504 1.00 96.50 98 LEU A N 1
ATOM 770 C CA . LEU A 1 98 ? 3.866 -2.639 -3.626 1.00 96.50 98 LEU A CA 1
ATOM 771 C C . LEU A 1 98 ? 5.158 -3.480 -3.551 1.00 96.50 98 LEU A C 1
ATOM 773 O O . LEU A 1 98 ? 5.916 -3.534 -4.524 1.00 96.50 98 LEU A O 1
ATOM 777 N N . ASP A 1 99 ? 5.428 -4.134 -2.418 1.00 93.88 99 ASP A N 1
ATOM 778 C CA . ASP A 1 99 ? 6.501 -5.129 -2.271 1.00 93.88 99 ASP A CA 1
ATOM 779 C C . ASP A 1 99 ? 6.069 -6.538 -2.710 1.00 93.88 99 ASP A C 1
ATOM 781 O O . ASP A 1 99 ? 6.851 -7.489 -2.634 1.00 93.88 99 ASP A O 1
ATOM 785 N N . HIS A 1 100 ? 4.824 -6.700 -3.160 1.00 96.06 100 HIS A N 1
ATOM 786 C CA . HIS A 1 100 ? 4.305 -7.996 -3.561 1.00 96.06 100 HIS A CA 1
ATOM 787 C C . HIS A 1 100 ? 4.990 -8.504 -4.850 1.00 96.06 100 HIS A C 1
ATOM 789 O O . HIS A 1 100 ? 5.111 -7.753 -5.816 1.00 96.06 100 HIS A O 1
ATOM 795 N N . PRO A 1 101 ? 5.397 -9.789 -4.925 1.00 94.56 101 PRO A N 1
ATOM 796 C CA . PRO A 1 101 ? 6.110 -10.333 -6.088 1.00 94.56 101 PRO A CA 1
ATOM 797 C C . PRO A 1 101 ? 5.240 -10.463 -7.346 1.00 94.56 101 PRO A C 1
ATOM 799 O O . PRO A 1 101 ? 5.754 -10.575 -8.451 1.00 94.56 101 PRO A O 1
ATOM 802 N N . SER A 1 102 ? 3.915 -10.488 -7.193 1.00 95.06 102 SER A N 1
ATOM 803 C CA . SER A 1 102 ? 2.990 -10.486 -8.331 1.00 95.06 102 SER A CA 1
ATOM 804 C C . SER A 1 102 ? 2.735 -9.068 -8.829 1.00 95.06 102 SER A C 1
ATOM 806 O O . SER A 1 102 ? 2.044 -8.301 -8.156 1.00 95.06 102 SER A O 1
ATOM 808 N N . GLU A 1 103 ? 3.182 -8.781 -10.051 1.00 94.75 103 GLU A N 1
ATOM 809 C CA . GLU A 1 103 ? 2.943 -7.502 -10.727 1.00 94.75 103 GLU A CA 1
ATOM 810 C C . GLU A 1 103 ? 1.446 -7.189 -10.874 1.00 94.75 103 GLU A C 1
ATOM 812 O O . GLU A 1 103 ? 1.033 -6.044 -10.726 1.00 94.75 103 GLU A O 1
ATOM 817 N N . SER A 1 104 ? 0.593 -8.208 -11.026 1.00 95.25 104 SER A N 1
ATOM 818 C CA . SER A 1 104 ? -0.864 -8.014 -11.070 1.00 95.25 104 SER A CA 1
ATOM 819 C C . SER A 1 104 ? -1.439 -7.376 -9.796 1.00 95.25 104 SER A C 1
ATOM 821 O O . SER A 1 104 ? -2.387 -6.592 -9.863 1.00 95.25 104 SER A O 1
ATOM 823 N N . ILE A 1 105 ? -0.869 -7.693 -8.628 1.00 96.06 105 ILE A N 1
ATOM 824 C CA . ILE A 1 105 ? -1.266 -7.095 -7.347 1.00 96.06 105 ILE A CA 1
ATOM 825 C C . ILE A 1 105 ? -0.664 -5.697 -7.217 1.00 96.06 105 ILE A C 1
ATOM 827 O O . ILE A 1 105 ? -1.354 -4.784 -6.761 1.00 96.06 105 ILE A O 1
ATOM 831 N N . THR A 1 106 ? 0.570 -5.502 -7.682 1.00 96.69 106 THR A N 1
ATOM 832 C CA . THR A 1 106 ? 1.211 -4.185 -7.749 1.00 96.69 106 THR A CA 1
ATOM 833 C C . THR A 1 106 ? 0.388 -3.213 -8.592 1.00 96.69 106 THR A C 1
ATOM 835 O O . THR A 1 106 ? 0.049 -2.140 -8.102 1.00 96.69 106 THR A O 1
ATOM 838 N N . ILE A 1 107 ? -0.040 -3.604 -9.797 1.00 97.00 107 ILE A N 1
ATOM 839 C CA . ILE A 1 107 ? -0.902 -2.792 -10.672 1.00 97.00 107 ILE A CA 1
ATOM 840 C C . ILE A 1 107 ? -2.199 -2.413 -9.956 1.00 97.00 107 ILE A C 1
ATOM 842 O O . ILE A 1 107 ? -2.515 -1.231 -9.871 1.00 97.00 107 ILE A O 1
ATOM 846 N N . LYS A 1 108 ? -2.913 -3.384 -9.367 1.00 96.75 108 LYS A N 1
ATOM 847 C CA . LYS A 1 108 ? -4.147 -3.108 -8.604 1.00 96.75 108 LYS A CA 1
ATOM 848 C C . LYS A 1 108 ? -3.918 -2.129 -7.454 1.00 96.75 108 LYS A C 1
ATOM 850 O O . LYS A 1 108 ? -4.781 -1.312 -7.144 1.00 96.75 108 LYS A O 1
ATOM 855 N N . THR A 1 109 ? -2.760 -2.223 -6.809 1.00 97.44 109 THR A N 1
ATOM 856 C CA . THR A 1 109 ? -2.383 -1.334 -5.708 1.00 97.44 109 THR A CA 1
ATOM 857 C C . THR A 1 109 ? -2.117 0.078 -6.219 1.00 97.44 109 THR A C 1
ATOM 859 O O . THR A 1 109 ? -2.646 1.031 -5.653 1.00 97.44 109 THR A O 1
ATOM 862 N N . LEU A 1 110 ? -1.369 0.227 -7.315 1.00 97.62 110 LEU A N 1
ATOM 863 C CA . LEU A 1 110 ? -1.113 1.520 -7.956 1.00 97.62 110 LEU A CA 1
ATOM 864 C C . LEU A 1 110 ? -2.415 2.171 -8.456 1.00 97.62 110 LEU A C 1
ATOM 866 O O . LEU A 1 110 ? -2.657 3.342 -8.172 1.00 97.62 110 LEU A O 1
ATOM 870 N N . GLU A 1 111 ? -3.296 1.403 -9.107 1.00 97.38 111 GLU A N 1
ATOM 871 C CA . GLU A 1 111 ? -4.631 1.854 -9.534 1.00 97.38 111 GLU A CA 1
ATOM 872 C C . GLU A 1 111 ? -5.482 2.357 -8.362 1.00 97.38 111 GLU A C 1
ATOM 874 O O . GLU A 1 111 ? -6.263 3.292 -8.522 1.00 97.38 111 GLU A O 1
ATOM 879 N N . HIS A 1 112 ? -5.331 1.762 -7.177 1.00 97.12 112 HIS A N 1
ATOM 880 C CA . HIS A 1 112 ? -6.026 2.198 -5.965 1.00 97.12 112 HIS A CA 1
ATOM 881 C C . HIS A 1 112 ? -5.390 3.442 -5.326 1.00 97.12 112 HIS A C 1
ATOM 883 O O . HIS A 1 112 ? -6.095 4.264 -4.742 1.00 97.12 112 HIS A O 1
ATOM 889 N N . ILE A 1 113 ? -4.074 3.623 -5.460 1.00 96.88 113 ILE A N 1
ATOM 890 C CA . ILE A 1 113 ? -3.343 4.785 -4.932 1.00 96.88 113 ILE A CA 1
ATOM 891 C C . ILE A 1 113 ? -3.680 6.071 -5.701 1.00 96.88 113 ILE A C 1
ATOM 893 O O . ILE A 1 113 ? -3.865 7.112 -5.071 1.00 96.88 113 ILE A O 1
ATOM 897 N N . VAL A 1 114 ? -3.806 6.020 -7.031 1.00 96.06 114 VAL A N 1
ATOM 898 C CA . VAL A 1 114 ? -4.121 7.193 -7.875 1.00 96.06 114 VAL A CA 1
ATOM 899 C C . VAL A 1 114 ? -5.334 7.996 -7.363 1.00 96.06 114 VAL A C 1
ATOM 901 O O . VAL A 1 114 ? -5.160 9.159 -6.992 1.00 96.06 114 VAL A O 1
ATOM 904 N N . PRO A 1 115 ? -6.544 7.414 -7.229 1.00 95.06 115 PRO A N 1
ATOM 905 C CA . PRO A 1 115 ? -7.716 8.159 -6.773 1.00 95.06 115 PRO A CA 1
ATOM 906 C C . PRO A 1 115 ? -7.625 8.579 -5.301 1.00 95.06 115 PRO A C 1
ATOM 908 O O . PRO A 1 115 ? -8.384 9.445 -4.864 1.00 95.06 115 PRO A O 1
ATOM 911 N N . ILE A 1 116 ? -6.743 7.965 -4.505 1.00 94.81 116 ILE A N 1
ATOM 912 C CA . ILE A 1 116 ? -6.469 8.423 -3.141 1.00 94.81 116 ILE A CA 1
ATOM 913 C C . ILE A 1 116 ? -5.703 9.746 -3.186 1.00 94.81 116 ILE A C 1
ATOM 915 O O . ILE A 1 116 ? -6.101 10.690 -2.502 1.00 94.81 116 ILE A O 1
ATOM 919 N N . LEU A 1 117 ? -4.645 9.811 -3.993 1.00 94.12 117 LEU A N 1
ATOM 920 C CA . LEU A 1 117 ? -3.794 10.992 -4.131 1.00 94.12 117 LEU A CA 1
ATOM 921 C C . LEU A 1 117 ? -4.528 12.183 -4.748 1.00 94.12 117 LEU A C 1
ATOM 923 O O . LEU A 1 117 ? -4.305 13.318 -4.341 1.00 94.12 117 LEU A O 1
ATOM 927 N N . GLU A 1 118 ? -5.457 11.929 -5.668 1.00 92.44 118 GLU A N 1
ATOM 928 C CA . GLU A 1 118 ? -6.309 12.974 -6.246 1.00 92.44 118 GLU A CA 1
ATOM 929 C C . GLU A 1 118 ? -7.243 13.626 -5.211 1.00 92.44 118 GLU A C 1
ATOM 931 O O . GLU A 1 118 ? -7.620 14.787 -5.350 1.00 92.44 118 GLU A O 1
ATOM 936 N N . ARG A 1 11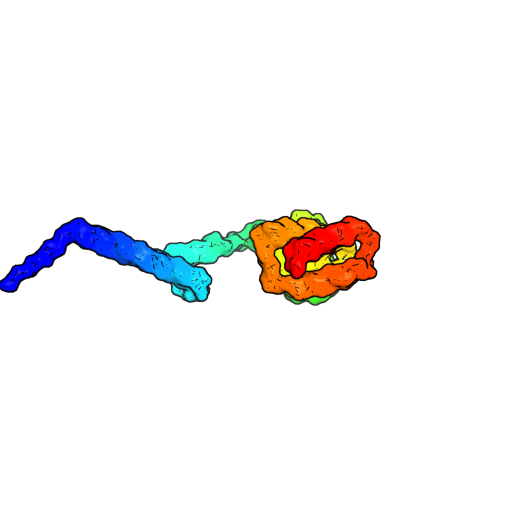9 ? -7.638 12.889 -4.163 1.00 91.25 119 ARG A N 1
ATOM 937 C CA . ARG A 1 119 ? -8.593 13.367 -3.143 1.00 91.25 119 ARG A CA 1
ATOM 938 C C . ARG A 1 119 ? -7.919 13.949 -1.912 1.00 91.25 119 ARG A C 1
ATOM 940 O O . ARG A 1 119 ? -8.505 14.796 -1.240 1.00 91.25 119 ARG A O 1
ATOM 947 N N . LYS A 1 120 ? -6.748 13.430 -1.548 1.00 90.25 120 LYS A N 1
ATOM 948 C CA . LYS A 1 120 ? -6.021 13.824 -0.341 1.00 90.25 120 LYS A CA 1
ATOM 949 C C . LYS A 1 120 ? -4.517 13.745 -0.560 1.00 90.25 120 LYS A C 1
ATOM 951 O O . LYS A 1 120 ? -4.018 12.855 -1.238 1.00 90.25 120 LYS A O 1
ATOM 956 N N . ALA A 1 121 ? -3.794 14.628 0.118 1.00 88.88 121 ALA A N 1
ATOM 957 C CA . ALA A 1 121 ? -2.345 14.538 0.186 1.00 88.88 121 ALA A CA 1
ATOM 958 C C . ALA A 1 121 ? -1.905 13.253 0.908 1.00 88.88 121 ALA A C 1
ATOM 960 O O . ALA A 1 121 ? -2.507 12.846 1.909 1.00 88.88 121 ALA A O 1
ATOM 961 N N . TRP A 1 122 ? -0.828 12.647 0.414 1.00 92.56 122 TRP A N 1
ATOM 962 C CA . TRP A 1 122 ? -0.158 11.522 1.060 1.00 92.56 122 TRP A CA 1
ATOM 963 C C . TRP A 1 122 ? 0.661 12.020 2.249 1.00 92.56 122 TRP A C 1
ATOM 965 O O . TRP A 1 122 ? 1.495 12.914 2.090 1.00 92.56 122 TRP A O 1
ATOM 975 N N . LYS A 1 123 ? 0.455 11.464 3.447 1.00 90.75 123 LYS A N 1
ATOM 976 C CA . LYS A 1 123 ? 1.081 11.998 4.669 1.00 90.75 123 LYS A CA 1
ATOM 977 C C . LYS A 1 123 ? 2.596 11.828 4.668 1.00 90.75 123 LYS A C 1
ATOM 979 O O . LYS A 1 123 ? 3.312 12.707 5.139 1.00 90.75 123 LYS A O 1
ATOM 984 N N . LYS A 1 124 ? 3.085 10.686 4.176 1.00 89.81 124 LYS A N 1
ATOM 985 C CA . LYS A 1 124 ? 4.519 10.350 4.141 1.00 89.81 124 LYS A CA 1
ATOM 986 C C . LYS A 1 124 ? 4.934 9.981 2.712 1.00 89.81 124 LYS A C 1
ATOM 988 O O . LYS A 1 124 ? 4.939 8.797 2.378 1.00 89.81 124 LYS A O 1
ATOM 993 N N . PRO A 1 125 ? 5.249 10.953 1.838 1.00 92.38 125 PRO A N 1
ATOM 994 C CA . PRO A 1 125 ? 5.498 10.666 0.424 1.00 92.38 125 PRO A CA 1
ATOM 995 C C . PRO A 1 125 ? 6.818 9.924 0.176 1.00 92.38 125 PRO A C 1
ATOM 997 O O . PRO A 1 125 ? 6.916 9.186 -0.795 1.00 92.38 125 PRO A O 1
ATOM 1000 N N . ALA A 1 126 ? 7.827 10.071 1.044 1.00 94.06 126 ALA A N 1
ATOM 1001 C CA . ALA A 1 126 ? 9.158 9.499 0.813 1.00 94.06 126 ALA A CA 1
ATOM 1002 C C . ALA A 1 126 ? 9.177 7.955 0.678 1.00 94.06 126 ALA A C 1
ATOM 1004 O O . ALA A 1 126 ? 9.740 7.475 -0.305 1.00 94.06 126 ALA A O 1
ATOM 1005 N N . PRO A 1 127 ? 8.539 7.161 1.568 1.00 94.69 127 PRO A N 1
ATOM 1006 C CA . PRO A 1 127 ? 8.427 5.710 1.382 1.00 94.69 127 PRO A CA 1
ATOM 1007 C C . PRO A 1 127 ? 7.783 5.306 0.053 1.00 94.69 127 PRO A C 1
ATOM 1009 O O . PRO A 1 127 ? 8.269 4.394 -0.611 1.00 94.69 127 PRO A O 1
ATOM 1012 N N . LEU A 1 128 ? 6.723 6.013 -0.353 1.00 96.25 128 LEU A N 1
ATOM 1013 C CA . LEU A 1 128 ? 6.047 5.759 -1.620 1.00 96.25 128 LEU A CA 1
ATOM 1014 C C . LEU A 1 128 ? 6.970 6.090 -2.801 1.00 96.25 128 LEU A C 1
ATOM 1016 O O . LEU A 1 128 ? 7.194 5.221 -3.633 1.00 96.25 128 LEU A O 1
ATOM 1020 N N . LYS A 1 129 ? 7.579 7.285 -2.834 1.00 95.81 129 LYS A N 1
ATOM 1021 C CA . LYS A 1 129 ? 8.517 7.697 -3.896 1.00 95.81 129 LYS A CA 1
ATOM 1022 C C . LYS A 1 129 ? 9.671 6.701 -4.059 1.00 95.81 129 LYS A C 1
ATOM 1024 O O . LYS A 1 129 ? 9.889 6.205 -5.158 1.00 95.81 129 LYS A O 1
ATOM 1029 N N . ASN A 1 130 ? 10.338 6.322 -2.966 1.00 95.31 130 ASN A N 1
ATOM 1030 C CA . ASN A 1 130 ? 11.434 5.344 -3.004 1.00 95.31 130 ASN A CA 1
ATOM 1031 C C . ASN A 1 130 ? 10.989 3.997 -3.594 1.00 95.31 130 ASN A C 1
ATOM 1033 O O . ASN A 1 130 ? 11.728 3.354 -4.348 1.00 95.31 130 ASN A O 1
ATOM 1037 N N . ARG A 1 131 ? 9.770 3.561 -3.254 1.00 95.25 131 ARG A N 1
ATOM 1038 C CA . ARG A 1 131 ? 9.224 2.310 -3.769 1.00 95.25 131 ARG A CA 1
ATOM 1039 C C . ARG A 1 131 ? 8.875 2.405 -5.250 1.00 95.25 131 ARG A C 1
ATOM 1041 O O . ARG A 1 131 ? 9.203 1.480 -5.985 1.00 95.25 131 ARG A O 1
ATOM 1048 N N . LEU A 1 132 ? 8.282 3.512 -5.692 1.00 96.44 132 LEU A N 1
ATOM 1049 C CA . LEU A 1 132 ? 7.993 3.765 -7.105 1.00 96.44 132 LEU A CA 1
ATOM 1050 C C . LEU A 1 132 ? 9.270 3.771 -7.948 1.00 96.44 132 LEU A C 1
ATOM 1052 O O . LEU A 1 132 ? 9.301 3.114 -8.981 1.00 96.44 132 LEU A O 1
ATOM 1056 N N . THR A 1 133 ? 10.349 4.397 -7.464 1.00 95.44 133 THR A N 1
ATOM 1057 C CA . THR A 1 133 ? 11.661 4.361 -8.131 1.00 95.44 133 THR A CA 1
ATOM 1058 C C . THR A 1 133 ? 12.216 2.941 -8.243 1.00 95.44 133 THR A C 1
ATOM 1060 O O . THR A 1 133 ? 12.790 2.570 -9.257 1.00 95.44 133 THR A O 1
ATOM 1063 N N . THR A 1 134 ? 12.046 2.115 -7.210 1.00 94.81 134 THR A N 1
ATOM 1064 C CA . THR A 1 134 ? 12.483 0.711 -7.272 1.00 94.81 134 THR A CA 1
ATOM 1065 C C . THR A 1 134 ? 11.638 -0.081 -8.272 1.00 94.81 134 THR A C 1
ATOM 1067 O O . THR A 1 134 ? 12.168 -0.875 -9.045 1.00 94.81 134 THR A O 1
ATOM 1070 N N . LEU A 1 135 ? 10.321 0.147 -8.277 1.00 95.19 135 LEU A N 1
ATOM 1071 C CA . LEU A 1 135 ? 9.396 -0.514 -9.192 1.00 95.19 135 LEU A CA 1
ATOM 1072 C C . LEU A 1 135 ? 9.622 -0.102 -10.646 1.00 95.19 135 LEU A C 1
ATOM 1074 O O . LEU A 1 135 ? 9.575 -0.969 -11.506 1.00 95.19 135 LEU A O 1
ATOM 1078 N N . SER A 1 136 ? 9.925 1.163 -10.940 1.00 94.44 136 SER A N 1
ATOM 1079 C CA . SER A 1 136 ? 10.194 1.604 -12.315 1.00 94.44 136 SER A CA 1
ATOM 1080 C C . SER A 1 136 ? 11.459 0.978 -12.909 1.00 94.44 136 SER A C 1
ATOM 1082 O O . SER A 1 136 ? 11.595 0.906 -14.124 1.00 94.44 136 SER A O 1
ATOM 1084 N N . LEU A 1 137 ? 12.376 0.479 -12.077 1.00 94.31 137 LEU A N 1
ATOM 1085 C CA . LEU A 1 137 ? 13.552 -0.264 -12.536 1.00 94.31 137 LEU A CA 1
ATOM 1086 C C . LEU A 1 137 ? 13.278 -1.761 -12.738 1.00 94.31 137 LEU A C 1
ATOM 1088 O O . LEU A 1 137 ? 13.981 -2.402 -13.513 1.00 94.31 137 LEU A O 1
ATOM 1092 N N . ALA A 1 138 ? 12.302 -2.322 -12.019 1.00 92.12 138 ALA A N 1
ATOM 1093 C CA . ALA A 1 138 ? 12.040 -3.762 -11.976 1.00 92.12 138 ALA A CA 1
ATOM 1094 C C . ALA A 1 138 ? 10.778 -4.201 -12.739 1.00 92.12 138 ALA A C 1
ATOM 1096 O O . ALA A 1 138 ? 10.626 -5.388 -13.008 1.00 92.12 138 ALA A O 1
ATOM 1097 N N . ALA A 1 139 ? 9.860 -3.280 -13.040 1.00 93.31 139 ALA A N 1
ATOM 1098 C CA . ALA A 1 139 ? 8.590 -3.581 -13.689 1.00 93.31 139 ALA A CA 1
ATOM 1099 C C . ALA A 1 139 ? 8.765 -3.886 -15.180 1.00 93.31 139 ALA A C 1
ATOM 1101 O O . ALA A 1 139 ? 9.459 -3.161 -15.900 1.00 93.31 139 ALA A O 1
ATOM 1102 N N . GLU A 1 1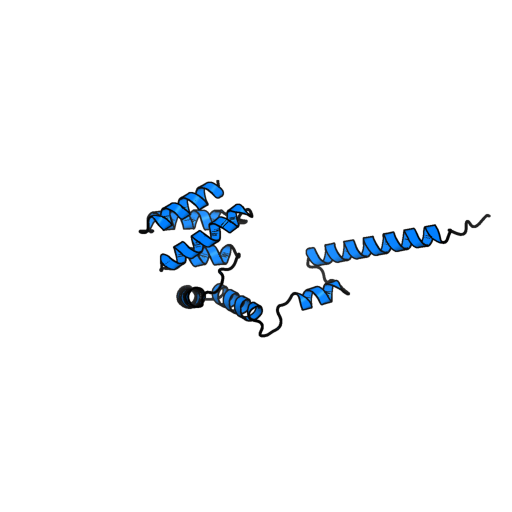40 ? 8.069 -4.916 -15.651 1.00 93.44 140 GLU A N 1
ATOM 1103 C CA . GLU A 1 140 ? 8.076 -5.328 -17.055 1.00 93.44 140 GLU A CA 1
ATOM 1104 C C . GLU A 1 140 ? 6.832 -4.814 -17.797 1.00 93.44 140 GLU A C 1
ATOM 1106 O O . GLU A 1 140 ? 6.903 -4.535 -18.996 1.00 93.44 140 GLU A O 1
ATOM 1111 N N . ASP A 1 141 ? 5.702 -4.634 -17.102 1.00 94.88 141 ASP A N 1
ATOM 1112 C CA . ASP A 1 141 ? 4.443 -4.215 -17.718 1.00 94.88 141 ASP A CA 1
ATOM 1113 C C . ASP A 1 141 ? 4.427 -2.692 -17.998 1.00 94.88 141 ASP A C 1
ATOM 1115 O O . ASP A 1 141 ? 4.560 -1.878 -17.073 1.00 94.88 141 ASP A O 1
ATOM 1119 N N . PRO A 1 142 ? 4.192 -2.254 -19.255 1.00 95.88 142 PRO A N 1
ATOM 1120 C CA . PRO A 1 142 ? 4.056 -0.836 -19.606 1.00 95.88 142 PRO A CA 1
ATOM 1121 C C . PRO A 1 142 ? 2.987 -0.089 -18.798 1.00 95.88 142 PRO A C 1
ATOM 1123 O O . PRO A 1 142 ? 3.112 1.112 -18.550 1.00 95.88 142 PRO A O 1
ATOM 1126 N N . LYS A 1 143 ? 1.930 -0.783 -18.369 1.00 96.38 143 LYS A N 1
ATOM 1127 C CA . LYS A 1 143 ? 0.872 -0.229 -17.525 1.00 96.38 143 LYS A CA 1
ATOM 1128 C C . LYS A 1 143 ? 1.396 0.131 -16.139 1.00 96.38 143 LYS A C 1
ATOM 1130 O O . LYS A 1 143 ? 1.003 1.168 -15.604 1.00 96.38 143 LYS A O 1
ATOM 1135 N N . THR A 1 144 ? 2.291 -0.681 -15.575 1.00 96.44 144 THR A N 1
ATOM 1136 C CA . THR A 1 144 ? 2.953 -0.379 -14.301 1.00 96.44 144 THR A CA 1
ATOM 1137 C C . THR A 1 144 ? 3.712 0.943 -14.410 1.00 96.44 144 THR A C 1
ATOM 1139 O O . THR A 1 144 ? 3.516 1.829 -13.580 1.00 96.44 144 THR A O 1
ATOM 1142 N N . HIS A 1 145 ? 4.487 1.131 -15.483 1.00 97.06 145 HIS A N 1
ATOM 1143 C CA . HIS A 1 145 ? 5.215 2.381 -15.747 1.00 97.06 145 HIS A CA 1
ATOM 1144 C C . HIS A 1 145 ? 4.288 3.589 -15.901 1.00 97.06 145 HIS A C 1
ATOM 1146 O O . HIS A 1 145 ? 4.543 4.640 -15.314 1.00 97.06 145 HIS A O 1
ATOM 1152 N N . ALA A 1 146 ? 3.183 3.442 -16.638 1.00 97.81 146 ALA A N 1
ATOM 1153 C CA . ALA A 1 146 ? 2.207 4.517 -16.819 1.00 97.81 146 ALA A CA 1
ATOM 1154 C C . ALA A 1 146 ? 1.573 4.963 -15.488 1.00 97.81 146 ALA A C 1
ATOM 1156 O O . ALA A 1 146 ? 1.446 6.162 -15.233 1.00 97.81 146 ALA A O 1
ATOM 1157 N N . LEU A 1 147 ? 1.218 4.010 -14.620 1.00 97.69 147 LEU A N 1
ATOM 1158 C CA . LEU A 1 147 ? 0.657 4.302 -13.299 1.00 97.69 147 LEU A CA 1
ATOM 1159 C C . LEU A 1 147 ? 1.688 4.945 -12.365 1.00 97.69 147 LEU A C 1
ATOM 1161 O O . LEU A 1 147 ? 1.346 5.875 -11.637 1.00 97.69 147 LEU A O 1
ATOM 1165 N N . ILE A 1 148 ? 2.944 4.488 -12.399 1.00 97.50 148 ILE A N 1
ATOM 1166 C CA . ILE A 1 148 ? 4.035 5.106 -11.633 1.00 97.50 148 ILE A CA 1
ATOM 1167 C C . ILE A 1 148 ? 4.199 6.572 -12.044 1.00 97.50 148 ILE A C 1
ATOM 1169 O O . ILE A 1 148 ? 4.139 7.444 -11.181 1.00 97.50 148 ILE A O 1
ATOM 1173 N N . ALA A 1 149 ? 4.310 6.851 -13.346 1.00 97.00 149 ALA A N 1
ATOM 1174 C CA . ALA A 1 149 ? 4.462 8.212 -13.855 1.00 97.00 149 ALA A CA 1
ATOM 1175 C C . ALA A 1 149 ? 3.276 9.115 -13.469 1.00 97.00 149 ALA A C 1
ATOM 1177 O O . ALA A 1 149 ? 3.465 10.275 -13.101 1.00 97.00 149 ALA A O 1
ATOM 1178 N N . GLN A 1 150 ? 2.049 8.581 -13.500 1.00 97.19 150 GLN A N 1
ATOM 1179 C CA . GLN A 1 150 ? 0.862 9.307 -13.047 1.00 97.19 150 GLN A CA 1
ATOM 1180 C C . GLN A 1 150 ? 0.946 9.657 -11.556 1.00 97.19 150 GLN A C 1
ATOM 1182 O O . GLN A 1 150 ? 0.666 10.791 -11.172 1.00 97.19 150 GLN A O 1
ATOM 1187 N N . ILE A 1 151 ? 1.343 8.703 -10.712 1.00 96.62 151 ILE A N 1
ATOM 1188 C CA . ILE A 1 151 ? 1.487 8.928 -9.272 1.00 96.62 151 ILE A CA 1
ATOM 1189 C C . ILE A 1 151 ? 2.591 9.953 -8.986 1.00 96.62 151 ILE A C 1
ATOM 1191 O O . ILE A 1 151 ? 2.392 10.852 -8.169 1.00 96.62 151 ILE A O 1
ATOM 1195 N N . GLU A 1 152 ? 3.734 9.853 -9.663 1.00 95.31 152 GLU A N 1
ATOM 1196 C CA . GLU A 1 152 ? 4.841 10.802 -9.521 1.00 95.31 152 GLU A CA 1
ATOM 1197 C C . GLU A 1 152 ? 4.422 12.224 -9.905 1.00 95.31 152 GLU A C 1
ATOM 1199 O O . GLU A 1 152 ? 4.700 13.161 -9.157 1.00 95.31 152 GLU A O 1
ATOM 1204 N N . ALA A 1 153 ? 3.667 12.382 -10.997 1.00 94.75 153 ALA A N 1
ATOM 1205 C CA . ALA A 1 153 ? 3.136 13.676 -11.418 1.00 94.75 153 ALA A CA 1
ATOM 1206 C C . ALA A 1 153 ? 2.193 14.307 -10.377 1.00 94.75 153 ALA A C 1
ATOM 1208 O O . ALA A 1 153 ? 2.193 15.526 -10.215 1.00 94.75 153 ALA A O 1
ATOM 1209 N N . ILE A 1 154 ? 1.406 13.498 -9.655 1.00 94.56 154 ILE A N 1
ATOM 1210 C CA . ILE A 1 154 ? 0.523 13.991 -8.583 1.00 94.56 154 ILE A CA 1
ATOM 1211 C C . ILE A 1 154 ? 1.328 14.370 -7.332 1.00 94.56 154 ILE A C 1
ATOM 1213 O O . ILE A 1 154 ? 0.978 15.321 -6.633 1.00 94.56 154 ILE A O 1
ATOM 1217 N N . LEU A 1 155 ? 2.393 13.625 -7.022 1.00 90.12 155 LEU A N 1
ATOM 1218 C CA . LEU A 1 155 ? 3.176 13.826 -5.803 1.00 90.12 155 LEU A CA 1
ATOM 1219 C C . LEU A 1 155 ? 4.088 15.060 -5.833 1.00 90.12 155 LEU A C 1
ATOM 1221 O O . LEU A 1 155 ? 4.432 15.526 -4.745 1.00 90.12 155 LEU A O 1
ATOM 1225 N N . GLY A 1 156 ? 4.473 15.559 -7.016 1.00 80.31 156 GLY A N 1
ATOM 1226 C CA . GLY A 1 156 ? 5.393 16.698 -7.173 1.00 80.31 156 GLY A CA 1
ATOM 1227 C C . GLY A 1 156 ? 6.822 16.364 -6.768 1.00 80.31 156 GLY A C 1
ATOM 1228 O O . GLY A 1 156 ? 7.112 16.289 -5.550 1.00 80.31 156 GLY A O 1
#

Foldseek 3Di:
DDDPDDDPVNVVVVVVVVVVVVVVVLVVCLVVVHDHDDPVVVVVVVPQPPDPDPVNVLVVLLVVLVPDDLVSNLVSLVVCVVVVHDDDLDPVSLLSQLVHPDVVSVLVSLVVVLVSLVVDPDPDCVSVLVSLVVCCVVPDDVSSVVSSVSNVVSND